Protein AF-A0A952YA10-F1 (afdb_monomer_lite)

Structure (mmCIF, N/CA/C/O backbone):
data_AF-A0A952YA10-F1
#
_entry.id   AF-A0A952YA10-F1
#
loop_
_atom_site.group_PDB
_atom_site.id
_atom_site.type_symbol
_atom_site.label_atom_id
_atom_site.label_alt_id
_atom_site.label_comp_id
_atom_site.label_asym_id
_atom_site.label_entity_id
_atom_site.label_seq_id
_atom_site.pdbx_PDB_ins_code
_atom_site.Cartn_x
_atom_site.Cartn_y
_atom_site.Cartn_z
_atom_site.occupancy
_atom_site.B_iso_or_equiv
_atom_site.auth_seq_id
_atom_site.auth_comp_id
_atom_site.auth_asym_id
_atom_site.auth_atom_id
_atom_site.pdbx_PDB_model_num
ATOM 1 N N . LEU A 1 1 ? 21.807 -6.128 -2.217 1.00 77.31 1 LEU A N 1
ATOM 2 C CA . LEU A 1 1 ? 20.449 -6.654 -2.504 1.00 77.31 1 LEU A CA 1
ATOM 3 C C . LEU A 1 1 ? 19.400 -6.185 -1.489 1.00 77.31 1 LEU A C 1
ATOM 5 O O . LEU A 1 1 ? 18.456 -5.522 -1.892 1.00 77.31 1 LEU A O 1
ATOM 9 N N . VAL A 1 2 ? 19.575 -6.451 -0.186 1.00 90.25 2 VAL A N 1
ATOM 10 C CA . VAL A 1 2 ? 18.592 -6.092 0.866 1.00 90.25 2 VAL A CA 1
ATOM 11 C C . VAL A 1 2 ? 18.236 -4.600 0.886 1.00 90.25 2 VAL A C 1
ATOM 13 O O . VAL A 1 2 ? 17.064 -4.255 0.988 1.00 90.25 2 VAL A O 1
ATOM 16 N N . VAL A 1 3 ? 19.227 -3.714 0.742 1.00 92.00 3 VAL A N 1
ATOM 17 C CA . VAL A 1 3 ? 19.002 -2.256 0.715 1.00 92.00 3 VAL A CA 1
ATOM 18 C C . VAL A 1 3 ? 18.089 -1.855 -0.445 1.00 92.00 3 VAL A C 1
ATOM 20 O O . VAL A 1 3 ? 17.119 -1.140 -0.233 1.00 92.00 3 VAL A O 1
ATOM 23 N N . VAL A 1 4 ? 18.341 -2.374 -1.649 1.00 89.19 4 VAL A N 1
ATOM 24 C CA . VAL A 1 4 ? 17.521 -2.090 -2.838 1.00 89.19 4 VAL A CA 1
ATOM 25 C C . VAL A 1 4 ? 16.081 -2.568 -2.645 1.00 89.19 4 VAL A C 1
ATOM 27 O O . VAL A 1 4 ? 15.149 -1.816 -2.914 1.00 89.19 4 VAL A O 1
ATOM 30 N N . ALA A 1 5 ? 15.886 -3.778 -2.111 1.00 89.00 5 ALA A N 1
ATOM 31 C CA . ALA A 1 5 ? 14.549 -4.301 -1.831 1.00 89.00 5 ALA A CA 1
ATOM 32 C C . ALA A 1 5 ? 13.797 -3.448 -0.793 1.00 89.00 5 ALA A C 1
ATOM 34 O O . ALA A 1 5 ? 12.618 -3.156 -0.975 1.00 89.00 5 ALA A O 1
ATOM 35 N N . ARG A 1 6 ? 14.480 -2.997 0.267 1.00 91.50 6 ARG A N 1
ATOM 36 C CA . ARG A 1 6 ? 13.887 -2.121 1.290 1.00 91.50 6 ARG A CA 1
ATOM 37 C C . ARG A 1 6 ? 13.551 -0.735 0.751 1.00 91.50 6 ARG A C 1
ATOM 39 O O . ARG A 1 6 ? 12.504 -0.204 1.100 1.00 91.50 6 ARG A O 1
ATOM 46 N N . LEU A 1 7 ? 14.404 -0.165 -0.098 1.00 92.56 7 LEU A N 1
ATOM 47 C CA . LEU A 1 7 ? 14.128 1.111 -0.761 1.00 92.56 7 LEU A CA 1
ATOM 48 C C . LEU A 1 7 ? 12.891 1.006 -1.653 1.00 92.56 7 LEU A C 1
ATOM 50 O O . LEU A 1 7 ? 12.029 1.877 -1.594 1.00 92.56 7 LEU A O 1
ATOM 54 N N . LEU A 1 8 ? 12.763 -0.081 -2.420 1.00 91.88 8 LEU A N 1
ATOM 55 C CA . LEU A 1 8 ? 11.584 -0.303 -3.253 1.00 91.88 8 LEU A CA 1
ATOM 56 C C . LEU A 1 8 ? 10.314 -0.470 -2.404 1.00 91.88 8 LEU A C 1
ATOM 58 O O . LEU A 1 8 ? 9.306 0.168 -2.690 1.00 91.88 8 LEU A O 1
ATOM 62 N N . GLN A 1 9 ? 10.378 -1.240 -1.315 1.00 91.44 9 GLN A N 1
ATOM 63 C CA . GLN A 1 9 ? 9.259 -1.374 -0.375 1.00 91.44 9 GLN A CA 1
ATOM 64 C C . GLN A 1 9 ? 8.889 -0.049 0.291 1.00 91.44 9 GLN A C 1
ATOM 66 O O . GLN A 1 9 ? 7.711 0.247 0.475 1.00 91.44 9 GLN A O 1
ATOM 71 N N . ASN A 1 10 ? 9.872 0.781 0.637 1.00 93.50 10 ASN A N 1
ATOM 72 C CA . ASN A 1 10 ? 9.604 2.102 1.190 1.00 93.50 10 ASN A CA 1
ATOM 73 C C . ASN A 1 10 ? 8.928 3.013 0.154 1.00 93.50 10 ASN A C 1
ATOM 75 O O . ASN A 1 10 ? 7.933 3.659 0.473 1.00 93.50 10 ASN A O 1
ATOM 79 N N . LEU A 1 11 ? 9.402 2.989 -1.096 1.00 92.38 11 LEU A N 1
ATOM 80 C CA . LEU A 1 11 ? 8.806 3.736 -2.201 1.00 92.38 11 LEU A CA 1
ATOM 81 C C . LEU A 1 11 ? 7.339 3.352 -2.427 1.00 92.38 11 LEU A C 1
ATOM 83 O O . LEU A 1 11 ? 6.511 4.231 -2.637 1.00 92.38 11 LEU A O 1
ATOM 87 N N . GLN A 1 12 ? 7.000 2.066 -2.341 1.00 91.75 12 GLN A N 1
ATOM 88 C CA . GLN A 1 12 ? 5.626 1.571 -2.502 1.00 91.75 12 GLN A CA 1
ATOM 89 C C . GLN A 1 12 ? 4.644 2.129 -1.468 1.00 91.75 12 GLN A C 1
ATOM 91 O O . GLN A 1 12 ? 3.463 2.273 -1.767 1.00 91.75 12 GLN A O 1
ATOM 96 N N . HIS A 1 13 ? 5.130 2.458 -0.270 1.00 90.44 13 HIS A N 1
ATOM 97 C CA . HIS A 1 13 ? 4.335 3.063 0.801 1.00 90.44 13 HIS A CA 1
ATOM 98 C C . HIS A 1 13 ? 4.411 4.594 0.808 1.00 90.44 13 HIS A C 1
ATOM 100 O O . HIS A 1 13 ? 3.766 5.239 1.636 1.00 90.44 13 HIS A O 1
ATOM 106 N N . ALA A 1 14 ? 5.187 5.199 -0.095 1.00 88.38 14 ALA A N 1
ATOM 107 C CA . ALA A 1 14 ? 5.143 6.637 -0.280 1.00 88.38 14 ALA A CA 1
ATOM 108 C C . ALA A 1 14 ? 3.736 7.027 -0.748 1.00 88.38 14 ALA A C 1
ATOM 110 O O . ALA A 1 14 ? 3.150 6.363 -1.603 1.00 88.38 14 ALA A O 1
ATOM 111 N N . ASN A 1 15 ? 3.194 8.124 -0.214 1.00 83.81 15 ASN A N 1
ATOM 112 C CA . ASN A 1 15 ? 1.858 8.612 -0.562 1.00 83.81 15 ASN A CA 1
ATOM 113 C C . ASN A 1 15 ? 1.855 9.306 -1.941 1.00 83.81 15 ASN A C 1
ATOM 115 O O . ASN A 1 15 ? 1.532 10.484 -2.077 1.00 83.81 15 ASN A O 1
ATOM 119 N N . LEU A 1 16 ? 2.296 8.575 -2.965 1.00 85.38 16 LEU A N 1
ATOM 120 C CA . LEU A 1 16 ? 2.458 9.016 -4.340 1.00 85.38 16 LEU A CA 1
ATOM 121 C C . LEU A 1 16 ? 1.528 8.211 -5.241 1.00 85.38 16 LEU A C 1
ATOM 123 O O . LEU A 1 16 ? 1.412 6.994 -5.127 1.00 85.38 16 LEU A O 1
ATOM 127 N N . ARG A 1 17 ? 0.943 8.878 -6.234 1.00 84.88 17 ARG A N 1
ATOM 128 C CA . ARG A 1 17 ? 0.182 8.226 -7.314 1.00 84.88 17 ARG A CA 1
ATOM 129 C C . ARG A 1 17 ? 1.103 7.755 -8.445 1.00 84.88 17 ARG A C 1
ATOM 131 O O . ARG A 1 17 ? 0.757 7.840 -9.620 1.00 84.88 17 ARG A O 1
ATOM 138 N N . LEU A 1 18 ? 2.317 7.332 -8.093 1.00 91.19 18 LEU A N 1
ATOM 139 C CA . LEU A 1 18 ? 3.360 7.005 -9.055 1.00 91.19 18 LEU A CA 1
ATOM 140 C C . LEU A 1 18 ? 3.066 5.665 -9.731 1.00 91.19 18 LEU A C 1
ATOM 142 O O . LEU A 1 18 ? 2.759 4.663 -9.081 1.00 91.19 18 LEU A O 1
ATOM 146 N N . ARG A 1 19 ? 3.221 5.673 -11.051 1.00 91.69 19 ARG A N 1
ATOM 147 C CA . ARG A 1 19 ? 3.077 4.529 -11.944 1.00 91.69 19 ARG A CA 1
ATOM 148 C C . ARG A 1 19 ? 4.371 4.327 -12.713 1.00 91.69 19 ARG A C 1
ATOM 150 O O . ARG A 1 19 ? 5.050 5.296 -13.037 1.00 91.69 19 ARG A O 1
ATOM 157 N N . PHE A 1 20 ? 4.680 3.082 -13.056 1.00 93.44 20 PHE A N 1
ATOM 158 C CA . PHE A 1 20 ? 5.865 2.747 -13.860 1.00 93.44 20 PHE A CA 1
ATOM 159 C C . PHE A 1 20 ? 5.537 2.528 -15.346 1.00 93.44 20 PHE A C 1
ATOM 161 O O . PHE A 1 20 ? 6.365 2.044 -16.118 1.00 93.44 20 PHE A O 1
ATOM 168 N N . GLY A 1 21 ? 4.319 2.887 -15.764 1.00 91.00 21 GLY A N 1
ATOM 169 C CA . GLY A 1 21 ? 3.838 2.674 -17.126 1.00 91.00 21 GLY A CA 1
ATOM 170 C C . GLY A 1 21 ? 3.615 1.195 -17.455 1.00 91.00 21 GLY A C 1
ATOM 171 O O . GLY A 1 21 ? 3.820 0.310 -16.631 1.00 91.00 21 GLY A O 1
ATOM 172 N N . ARG A 1 22 ? 3.195 0.915 -18.694 1.00 89.81 22 ARG A N 1
ATOM 173 C CA . ARG A 1 22 ? 2.744 -0.428 -19.108 1.00 89.81 22 ARG A CA 1
ATOM 174 C C . ARG A 1 22 ? 3.784 -1.532 -18.916 1.00 89.81 22 ARG A C 1
ATOM 176 O O . ARG A 1 22 ? 3.412 -2.648 -18.570 1.00 89.81 22 ARG A O 1
ATOM 183 N N . LEU A 1 23 ? 5.054 -1.239 -19.197 1.00 91.81 23 LEU A N 1
ATOM 184 C CA . LEU A 1 23 ? 6.130 -2.224 -19.094 1.00 91.81 23 LEU A CA 1
ATOM 185 C C . LEU A 1 23 ? 6.698 -2.281 -17.676 1.00 91.81 23 LEU A C 1
ATOM 187 O O . LEU A 1 23 ? 6.864 -3.369 -17.135 1.00 91.81 23 LEU A O 1
ATOM 191 N N . GLY A 1 24 ? 6.943 -1.126 -17.053 1.00 93.44 24 GLY A N 1
ATOM 192 C CA . GLY A 1 24 ? 7.502 -1.071 -15.706 1.00 93.44 24 GLY A CA 1
ATOM 193 C C . GLY A 1 24 ? 6.564 -1.663 -14.655 1.00 93.44 24 GLY A C 1
ATOM 194 O O . GLY A 1 24 ? 7.026 -2.403 -13.793 1.00 93.44 24 GLY A O 1
ATOM 195 N N . GLU A 1 25 ? 5.248 -1.445 -14.772 1.00 93.00 25 GLU A N 1
ATOM 196 C CA . GLU A 1 25 ? 4.255 -2.044 -13.864 1.00 93.00 25 GLU A CA 1
ATOM 197 C C . GLU A 1 25 ? 4.152 -3.562 -14.015 1.00 93.00 25 GLU A C 1
ATOM 199 O O . GLU A 1 25 ? 3.650 -4.204 -13.108 1.00 93.00 25 GLU A O 1
ATOM 204 N N . ARG A 1 26 ? 4.652 -4.155 -15.108 1.00 94.62 26 ARG A N 1
ATOM 205 C CA . ARG A 1 26 ? 4.756 -5.617 -15.266 1.00 94.62 26 ARG A CA 1
ATOM 206 C C . ARG A 1 26 ? 6.051 -6.187 -14.703 1.00 94.62 26 ARG A C 1
ATOM 208 O O . ARG A 1 26 ? 6.196 -7.400 -14.682 1.00 94.62 26 ARG A O 1
ATOM 215 N N . MET A 1 27 ? 6.991 -5.343 -14.289 1.00 95.62 27 MET A N 1
ATOM 216 C CA . MET A 1 27 ? 8.299 -5.762 -13.787 1.00 95.62 27 MET A CA 1
ATOM 217 C C . MET A 1 27 ? 8.444 -5.470 -12.302 1.00 95.62 27 MET A C 1
ATOM 219 O O . MET A 1 27 ? 8.976 -6.297 -11.581 1.00 95.62 27 MET A O 1
ATOM 223 N N . LEU A 1 28 ? 7.964 -4.321 -11.830 1.00 95.81 28 LEU A N 1
ATOM 224 C CA . LEU A 1 28 ? 8.081 -3.916 -10.436 1.00 95.81 28 LEU A CA 1
ATOM 225 C C . LEU A 1 28 ? 6.755 -3.378 -9.917 1.00 95.81 28 LEU A C 1
ATOM 227 O O . LEU A 1 28 ? 6.024 -2.673 -10.615 1.00 95.81 28 LEU A O 1
ATOM 231 N N . VAL A 1 29 ? 6.489 -3.675 -8.652 1.00 95.19 29 VAL A N 1
ATOM 232 C CA . VAL A 1 29 ? 5.324 -3.164 -7.934 1.00 95.19 29 VAL A CA 1
ATOM 233 C C . VAL A 1 29 ? 5.502 -1.667 -7.684 1.00 95.19 29 VAL A C 1
ATOM 235 O O . VAL A 1 29 ? 6.430 -1.242 -6.989 1.00 95.19 29 VAL A O 1
ATOM 238 N N . SER A 1 30 ? 4.621 -0.870 -8.291 1.00 94.56 30 SER A N 1
ATOM 239 C CA . SER A 1 30 ? 4.589 0.589 -8.172 1.00 94.56 30 SER A CA 1
ATOM 240 C C . SER A 1 30 ? 3.810 1.045 -6.931 1.00 94.56 30 SER A C 1
ATOM 242 O O . SER A 1 30 ? 2.993 0.281 -6.406 1.00 94.56 30 SER A O 1
ATOM 244 N N . PRO A 1 31 ? 3.982 2.304 -6.482 1.00 93.19 31 PRO A N 1
ATOM 245 C CA . PRO A 1 31 ? 3.164 2.862 -5.404 1.00 93.19 31 PRO A CA 1
ATOM 246 C C . PRO A 1 31 ? 1.665 2.799 -5.706 1.00 93.19 31 PRO A C 1
ATOM 248 O O . PRO A 1 31 ? 0.880 2.451 -4.833 1.00 93.19 31 PRO A O 1
ATOM 251 N N . SER A 1 32 ? 1.250 3.038 -6.955 1.00 92.25 32 SER A N 1
ATOM 252 C CA . SER A 1 32 ? -0.155 2.888 -7.355 1.00 92.25 32 SER A CA 1
ATOM 253 C C . SER A 1 32 ? -0.662 1.443 -7.250 1.00 92.25 32 S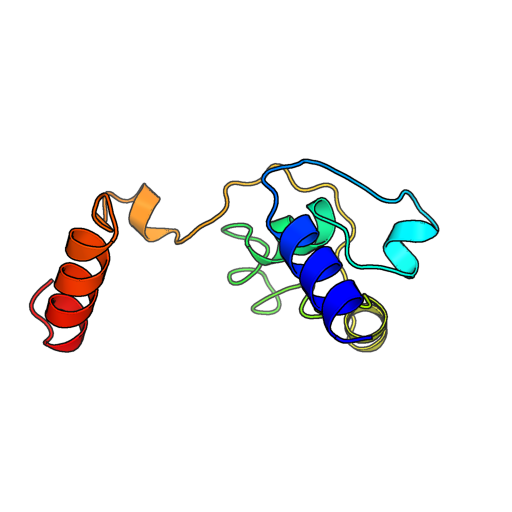ER A C 1
ATOM 255 O O . SER A 1 32 ? -1.799 1.238 -6.829 1.00 92.25 32 SER A O 1
ATOM 257 N N . PHE A 1 33 ? 0.148 0.450 -7.635 1.00 93.38 33 PHE A N 1
ATOM 258 C CA . PHE A 1 33 ? -0.224 -0.971 -7.566 1.00 93.38 33 PHE A CA 1
ATOM 259 C C . PHE A 1 33 ? -0.381 -1.428 -6.111 1.00 93.38 33 PHE A C 1
ATOM 261 O O . PHE A 1 33 ? -1.398 -2.022 -5.750 1.00 93.38 33 PHE A O 1
ATOM 268 N N . HIS A 1 34 ? 0.579 -1.058 -5.258 1.00 93.69 34 HIS A N 1
ATOM 269 C CA . HIS A 1 34 ? 0.546 -1.338 -3.821 1.00 93.69 34 HIS A CA 1
ATOM 270 C C . HIS A 1 34 ? -0.576 -0.584 -3.100 1.00 93.69 34 HIS A C 1
ATOM 272 O O . HIS A 1 34 ? -1.247 -1.119 -2.228 1.00 93.69 34 HIS A O 1
ATOM 278 N N . ARG A 1 35 ? -0.858 0.660 -3.491 1.00 91.19 35 ARG A N 1
ATOM 279 C CA . ARG A 1 35 ? -1.974 1.431 -2.928 1.00 91.19 35 ARG A CA 1
ATOM 280 C C . ARG A 1 35 ? -3.317 0.743 -3.162 1.00 91.19 35 ARG A C 1
ATOM 282 O O . ARG A 1 35 ? -4.170 0.775 -2.282 1.00 91.19 35 ARG A O 1
ATOM 289 N N . ARG A 1 36 ? -3.501 0.117 -4.328 1.00 90.94 36 ARG A N 1
ATOM 290 C CA . ARG A 1 36 ? -4.728 -0.615 -4.656 1.00 90.94 36 ARG A CA 1
ATOM 291 C C . ARG A 1 36 ? -4.927 -1.856 -3.786 1.00 90.94 36 ARG A C 1
ATOM 293 O O . ARG A 1 36 ? -6.054 -2.119 -3.386 1.00 90.94 36 ARG A O 1
ATOM 300 N N . HIS A 1 37 ? -3.849 -2.537 -3.399 1.00 92.06 37 HIS A N 1
ATOM 301 C CA . HIS A 1 37 ? -3.901 -3.599 -2.387 1.00 92.06 37 HIS A CA 1
ATOM 302 C C . HIS A 1 37 ? -4.502 -3.100 -1.054 1.00 92.06 37 HIS A C 1
ATOM 304 O O . HIS A 1 37 ? -5.307 -3.786 -0.426 1.00 92.06 37 HIS A O 1
ATOM 310 N N . HIS A 1 38 ? -4.184 -1.860 -0.661 1.00 91.12 38 HIS A N 1
ATOM 311 C CA . HIS A 1 38 ? -4.700 -1.205 0.553 1.00 91.12 38 HIS A CA 1
ATOM 312 C C . HIS A 1 38 ? -6.050 -0.490 0.377 1.00 91.12 38 HIS A C 1
ATOM 314 O O . HIS A 1 38 ? -6.528 0.149 1.319 1.00 91.12 38 HIS A O 1
ATOM 320 N N . ALA A 1 39 ? -6.658 -0.539 -0.811 1.00 90.38 39 ALA A N 1
ATOM 321 C CA . ALA A 1 39 ? -7.902 0.172 -1.090 1.00 90.38 39 ALA A CA 1
ATOM 322 C C . ALA A 1 39 ? -9.102 -0.475 -0.382 1.00 90.38 39 ALA A C 1
ATOM 324 O O . ALA A 1 39 ? -9.336 -1.680 -0.495 1.00 90.38 39 ALA A O 1
ATOM 325 N N . ILE A 1 40 ? -9.905 0.350 0.287 1.00 88.94 40 ILE A N 1
ATOM 326 C CA . ILE A 1 40 ? -11.167 -0.051 0.917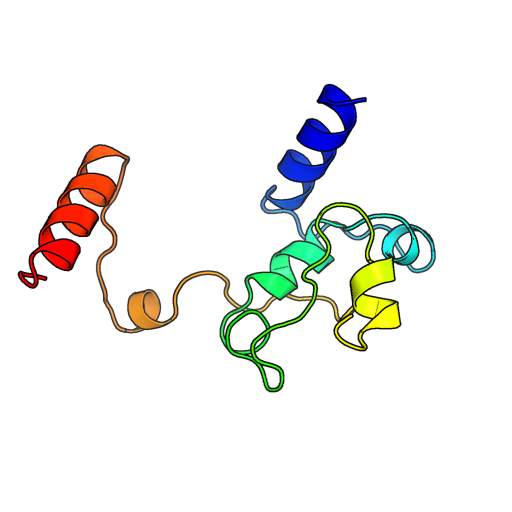 1.00 88.94 40 ILE A CA 1
ATOM 327 C C . ILE A 1 40 ? -12.164 -0.457 -0.179 1.00 88.94 40 ILE A C 1
ATOM 329 O O . ILE A 1 40 ? -12.308 0.236 -1.185 1.00 88.94 40 ILE A O 1
ATOM 333 N N . GLY A 1 41 ? -12.855 -1.585 0.005 1.00 83.44 41 GLY A N 1
ATOM 334 C CA . GLY A 1 41 ? -13.851 -2.115 -0.937 1.00 83.44 41 GLY A CA 1
ATOM 335 C C . GLY A 1 41 ? -13.314 -2.741 -2.233 1.00 83.44 41 GLY A C 1
ATOM 336 O O . GLY A 1 41 ? -14.113 -3.247 -3.015 1.00 83.44 41 GLY A O 1
ATOM 337 N N . VAL A 1 42 ? -11.998 -2.722 -2.475 1.00 81.25 42 VAL A N 1
ATOM 338 C CA . VAL A 1 42 ? -11.384 -3.301 -3.690 1.00 81.25 42 VAL A CA 1
ATOM 339 C C . VAL A 1 42 ? -10.199 -4.194 -3.362 1.00 81.25 42 VAL A C 1
ATOM 341 O O . VAL A 1 42 ? -10.121 -5.305 -3.874 1.00 81.25 42 VAL A O 1
ATOM 344 N N . GLY A 1 43 ? -9.275 -3.694 -2.541 1.00 75.62 43 GLY A N 1
ATOM 345 C CA . GLY A 1 43 ? -8.078 -4.403 -2.111 1.00 75.62 43 GLY A CA 1
ATOM 346 C C . GLY A 1 43 ? -8.436 -5.531 -1.153 1.00 75.62 43 GLY A C 1
ATOM 347 O O . GLY A 1 43 ? -9.150 -6.457 -1.525 1.00 75.62 43 GLY A O 1
ATOM 348 N N . HIS A 1 44 ? -7.992 -5.438 0.101 1.00 70.94 44 HIS A N 1
ATOM 349 C CA . HIS A 1 44 ? -8.237 -6.454 1.144 1.00 70.94 44 HIS A CA 1
ATOM 350 C C . HIS A 1 44 ? -9.721 -6.802 1.409 1.00 70.94 44 HIS A C 1
ATOM 352 O O . HIS A 1 44 ? -10.005 -7.810 2.048 1.00 70.94 44 HIS A O 1
ATOM 358 N N . GLU A 1 45 ? -10.667 -6.021 0.876 1.00 73.31 45 GLU A N 1
ATOM 359 C CA . GLU A 1 45 ? -12.119 -6.232 1.013 1.00 73.31 45 GLU A CA 1
ATOM 360 C C . GLU A 1 45 ? -12.824 -6.651 -0.296 1.00 73.31 45 GLU A C 1
ATOM 362 O O . GLU A 1 45 ? -14.049 -6.754 -0.321 1.00 73.31 45 GLU A O 1
ATOM 367 N N . GLY A 1 46 ? -12.092 -6.827 -1.403 1.00 66.62 46 GLY A N 1
ATOM 368 C CA . GLY A 1 46 ? -12.670 -7.082 -2.727 1.00 66.62 46 GLY A CA 1
ATOM 369 C C . GLY A 1 46 ? -13.197 -8.505 -2.955 1.00 66.62 46 GLY A C 1
ATOM 370 O O . GLY A 1 46 ? -13.079 -9.389 -2.108 1.00 66.62 46 GLY A O 1
ATOM 371 N N . ALA A 1 47 ? -13.729 -8.747 -4.163 1.00 60.31 47 ALA A N 1
ATOM 372 C CA . ALA A 1 47 ? -14.393 -9.998 -4.570 1.00 60.31 47 ALA A CA 1
ATOM 373 C C . ALA A 1 47 ? -13.521 -11.272 -4.481 1.00 60.31 47 ALA A C 1
ATOM 375 O O . ALA A 1 47 ? -14.059 -12.375 -4.486 1.00 60.31 47 ALA A O 1
ATOM 376 N N . ALA A 1 48 ? -12.196 -11.125 -4.382 1.00 63.19 48 ALA A N 1
ATOM 377 C CA . ALA A 1 48 ? -11.236 -12.217 -4.204 1.00 63.19 48 ALA A CA 1
ATOM 378 C C . ALA A 1 48 ? -10.532 -12.188 -2.830 1.00 63.19 48 ALA A C 1
ATOM 380 O O . ALA A 1 48 ? -9.444 -12.737 -2.683 1.00 63.19 48 ALA A O 1
ATOM 381 N N . HIS A 1 49 ? -11.113 -11.507 -1.834 1.00 73.12 49 HIS A N 1
ATOM 382 C CA . HIS A 1 49 ? -10.468 -11.206 -0.546 1.00 73.12 49 HIS A CA 1
ATOM 383 C C . HIS A 1 49 ? -9.143 -10.425 -0.674 1.00 73.12 49 HIS A C 1
ATOM 385 O O . HIS A 1 49 ? -8.304 -10.459 0.225 1.00 73.12 49 HIS A O 1
ATOM 391 N N . GLY A 1 50 ? -8.918 -9.741 -1.800 1.00 86.06 50 GLY A N 1
ATOM 392 C CA . GLY A 1 50 ? -7.640 -9.097 -2.084 1.00 86.06 50 GLY A CA 1
ATOM 393 C C . GLY A 1 50 ? -7.320 -8.981 -3.569 1.00 86.06 50 GLY A C 1
ATOM 394 O O . GLY A 1 50 ? -7.875 -9.683 -4.410 1.00 86.06 50 GLY A O 1
ATOM 395 N N . CYS A 1 51 ? -6.363 -8.114 -3.874 1.00 92.06 51 CYS A N 1
ATOM 396 C CA . CYS A 1 51 ? -5.596 -8.107 -5.116 1.00 92.06 51 CYS A CA 1
ATOM 397 C C . CYS A 1 51 ? -4.168 -7.646 -4.800 1.00 92.06 51 CYS A C 1
ATOM 399 O O . CYS A 1 51 ? -3.923 -7.107 -3.715 1.00 92.06 51 CYS A O 1
ATOM 401 N N . ASN A 1 52 ? -3.243 -7.810 -5.746 1.00 93.88 52 ASN A N 1
ATOM 402 C CA . ASN A 1 52 ? -1.910 -7.198 -5.694 1.00 93.88 52 ASN A CA 1
ATOM 403 C C . ASN A 1 52 ? -1.084 -7.594 -4.450 1.00 93.88 52 ASN A C 1
ATOM 405 O O . ASN A 1 52 ? -0.569 -6.736 -3.737 1.00 93.88 52 ASN A O 1
ATOM 409 N N . PHE A 1 53 ? -0.973 -8.893 -4.170 1.00 92.75 53 PHE A N 1
ATOM 410 C CA . PHE A 1 53 ? -0.272 -9.453 -3.009 1.00 92.75 53 PHE A CA 1
ATOM 411 C C . PHE A 1 53 ? 1.258 -9.428 -3.136 1.00 92.75 53 PHE A C 1
ATOM 413 O O . PHE A 1 53 ? 1.980 -9.483 -2.137 1.00 92.75 53 PHE A O 1
ATOM 420 N N . GLY A 1 54 ? 1.777 -9.395 -4.362 1.00 93.62 54 GLY A N 1
ATOM 421 C CA . GLY A 1 54 ? 3.200 -9.370 -4.647 1.00 93.62 54 GLY A CA 1
ATOM 422 C C . GLY A 1 54 ? 3.862 -8.114 -4.089 1.00 93.62 54 GLY A C 1
ATOM 423 O O . GLY A 1 54 ? 3.429 -6.996 -4.344 1.00 93.62 54 GLY A O 1
ATOM 424 N N . VAL A 1 55 ? 4.963 -8.294 -3.354 1.00 92.88 55 VAL A N 1
ATOM 425 C CA . VAL A 1 55 ? 5.681 -7.171 -2.729 1.00 92.88 55 VAL A CA 1
ATOM 426 C C . VAL A 1 55 ? 6.655 -6.505 -3.699 1.00 92.88 55 VAL A C 1
ATOM 428 O O . VAL A 1 55 ? 6.724 -5.290 -3.768 1.00 92.88 55 VAL A O 1
ATOM 431 N N . LEU A 1 56 ? 7.447 -7.274 -4.451 1.00 94.19 56 LEU A N 1
ATOM 432 C CA . LEU A 1 56 ? 8.459 -6.714 -5.366 1.00 94.19 56 LEU A CA 1
ATOM 433 C C . LEU A 1 56 ? 8.044 -6.849 -6.830 1.00 94.19 56 LEU A C 1
ATOM 435 O O . LEU A 1 56 ? 8.187 -5.903 -7.604 1.00 94.19 56 LEU A O 1
ATOM 439 N N . PHE A 1 57 ? 7.518 -8.023 -7.181 1.00 96.69 57 PHE A N 1
ATOM 440 C CA . PHE A 1 57 ? 7.199 -8.413 -8.546 1.00 96.69 57 PHE A CA 1
ATOM 441 C C . PHE A 1 57 ? 5.706 -8.748 -8.654 1.00 96.69 57 PHE A C 1
ATOM 443 O O . PHE A 1 57 ? 5.224 -9.566 -7.868 1.00 96.69 57 PHE A O 1
ATOM 450 N N . PRO A 1 58 ? 4.993 -8.188 -9.645 1.00 96.12 58 PRO A N 1
ATOM 451 C CA . PRO A 1 58 ? 3.570 -8.451 -9.879 1.00 96.12 58 PRO A CA 1
ATOM 452 C C . PRO A 1 58 ? 3.323 -9.822 -10.529 1.00 96.12 58 PRO A C 1
ATOM 454 O O . PRO A 1 58 ? 2.182 -10.225 -10.722 1.00 96.12 58 PRO A O 1
ATOM 457 N N . TRP A 1 59 ? 4.381 -10.545 -10.909 1.00 97.75 59 TRP A N 1
ATOM 458 C CA . TRP A 1 59 ? 4.281 -11.822 -11.618 1.00 97.75 59 TRP A CA 1
ATOM 459 C C . TRP A 1 59 ? 3.492 -12.865 -10.838 1.00 97.75 59 TRP A C 1
ATOM 461 O O . TRP A 1 59 ? 2.742 -13.624 -11.439 1.00 97.75 59 TRP A O 1
ATOM 471 N N . TRP A 1 60 ? 3.619 -12.869 -9.511 1.00 95.62 60 TRP A N 1
ATOM 472 C CA . TRP A 1 60 ? 2.857 -13.768 -8.649 1.00 95.62 60 TRP A CA 1
ATOM 473 C C . TRP A 1 60 ? 1.357 -13.529 -8.783 1.00 95.62 60 TRP A C 1
ATOM 475 O O . TRP A 1 60 ? 0.603 -14.475 -8.990 1.00 95.62 60 TRP A O 1
ATOM 485 N N . ASP A 1 61 ? 0.942 -12.265 -8.775 1.00 94.94 61 ASP A N 1
ATOM 486 C CA . ASP A 1 61 ? -0.453 -11.897 -8.977 1.00 94.94 61 ASP A CA 1
ATOM 487 C C . ASP A 1 61 ? -0.936 -12.182 -10.399 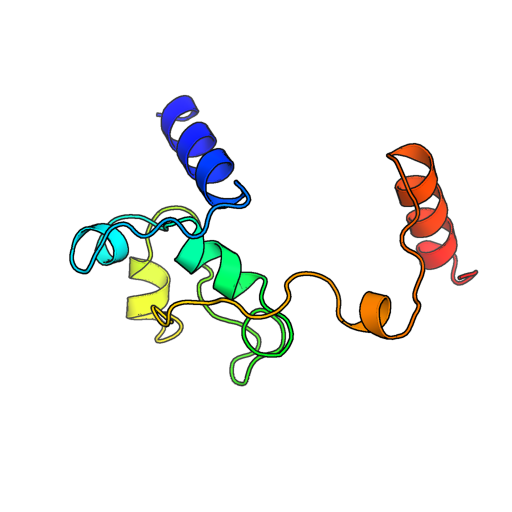1.00 94.94 61 ASP A C 1
ATOM 489 O O . ASP A 1 61 ? -2.075 -12.588 -10.601 1.00 94.94 61 ASP A O 1
ATOM 493 N N . MET A 1 62 ? -0.079 -12.005 -11.407 1.00 95.69 62 MET A N 1
ATOM 494 C CA . MET 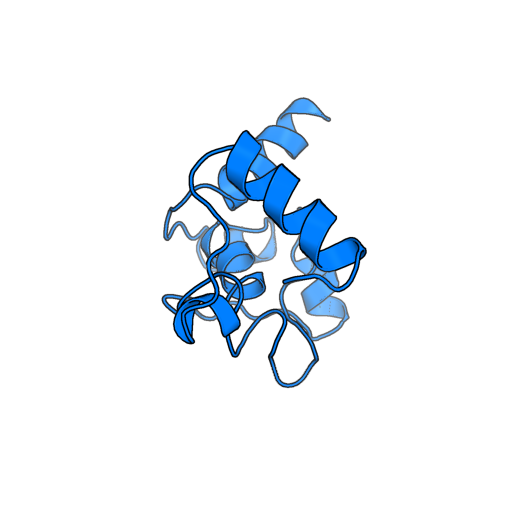A 1 62 ? -0.427 -12.335 -12.792 1.00 95.69 62 MET A CA 1
ATOM 495 C C . MET A 1 62 ? -0.647 -13.839 -12.976 1.00 95.69 62 MET A C 1
ATOM 497 O O . MET A 1 62 ? -1.568 -14.238 -13.681 1.00 95.69 62 MET A O 1
ATOM 501 N N . LEU A 1 63 ? 0.185 -14.664 -12.335 1.00 96.25 63 LEU A N 1
ATOM 502 C CA . LEU A 1 63 ? 0.068 -16.121 -12.363 1.00 96.25 63 LEU A CA 1
ATOM 503 C C . LEU A 1 63 ? -1.168 -16.606 -11.598 1.00 96.25 63 LEU A C 1
ATOM 505 O O . LEU A 1 63 ? -1.839 -17.527 -12.050 1.00 96.25 63 LEU A O 1
ATOM 509 N N . ALA A 1 64 ? -1.476 -15.977 -10.463 1.00 93.88 64 ALA A N 1
ATOM 510 C CA . ALA A 1 64 ? -2.629 -16.316 -9.633 1.00 93.88 64 ALA A CA 1
ATOM 511 C C . ALA A 1 64 ? -3.947 -15.668 -10.102 1.00 93.88 64 ALA A C 1
ATOM 513 O O . ALA A 1 64 ? -5.003 -15.972 -9.554 1.00 93.88 64 ALA A O 1
ATOM 514 N N . GLY A 1 65 ? -3.904 -14.773 -11.095 1.00 92.81 65 GLY A N 1
ATOM 515 C CA . GLY A 1 65 ? -5.078 -14.031 -11.565 1.00 92.81 65 GLY A CA 1
ATOM 516 C C . GLY A 1 65 ? -5.569 -12.945 -10.598 1.00 92.81 65 GLY A C 1
ATOM 517 O O . GLY A 1 65 ? -6.715 -12.520 -10.696 1.00 92.81 65 GLY A O 1
ATOM 518 N N . THR A 1 66 ? -4.722 -12.484 -9.675 1.00 93.06 66 THR A N 1
ATOM 519 C CA . THR A 1 66 ? -5.037 -11.479 -8.641 1.00 93.06 66 THR A CA 1
ATOM 520 C C . THR A 1 66 ? -4.441 -10.101 -8.936 1.00 93.06 66 THR A C 1
ATOM 522 O O . THR A 1 66 ? -4.495 -9.207 -8.090 1.00 93.06 66 THR A O 1
ATOM 525 N N . ALA A 1 67 ? -3.851 -9.916 -10.122 1.00 94.19 67 ALA A N 1
ATOM 526 C CA . ALA A 1 67 ? -3.242 -8.654 -10.524 1.00 94.19 67 ALA A CA 1
ATOM 527 C C . ALA A 1 67 ? -4.296 -7.663 -11.024 1.00 94.19 67 ALA A C 1
ATOM 529 O O . ALA A 1 67 ? -4.971 -7.907 -12.023 1.00 94.19 67 ALA A O 1
ATOM 530 N N . ASP A 1 68 ? -4.357 -6.499 -10.388 1.00 92.50 68 ASP A N 1
ATOM 531 C CA . ASP A 1 68 ? -5.181 -5.372 -10.792 1.00 92.50 68 ASP A CA 1
ATOM 532 C C . ASP A 1 68 ? -4.316 -4.117 -10.991 1.00 92.50 68 ASP A C 1
ATOM 534 O O . ASP A 1 68 ? -3.847 -3.469 -10.051 1.00 92.50 68 ASP A O 1
ATOM 538 N N . PHE A 1 69 ? -4.109 -3.766 -12.261 1.00 92.62 69 PHE A N 1
ATOM 539 C CA . PHE A 1 69 ? -3.338 -2.596 -12.691 1.00 92.62 69 PHE A CA 1
ATOM 540 C C . PHE A 1 69 ? -4.201 -1.338 -12.870 1.00 92.62 69 PHE A C 1
ATOM 542 O O . PHE A 1 69 ? -3.730 -0.334 -13.419 1.00 92.62 69 PHE A O 1
ATOM 549 N N . THR A 1 70 ? -5.470 -1.380 -12.458 1.00 88.75 70 THR A N 1
ATOM 550 C CA . THR A 1 70 ? -6.365 -0.227 -12.538 1.00 88.75 70 THR A CA 1
ATOM 551 C C . THR A 1 70 ? -5.798 0.913 -11.686 1.00 88.75 70 THR A C 1
ATOM 553 O O . THR A 1 70 ? -5.423 0.694 -10.531 1.00 88.75 70 THR A O 1
ATOM 556 N N . PRO A 1 71 ? -5.706 2.143 -12.220 1.00 76.38 71 PRO A N 1
ATOM 557 C CA . PRO A 1 71 ? -5.228 3.281 -11.447 1.00 76.38 71 PRO A CA 1
ATOM 558 C C . PRO A 1 71 ? -6.149 3.522 -10.253 1.00 76.38 71 PRO A C 1
ATOM 560 O O . PRO A 1 71 ? -7.335 3.784 -10.433 1.00 76.38 71 PRO A O 1
ATOM 563 N N . GLY A 1 72 ? -5.602 3.433 -9.042 1.00 69.94 72 GLY A N 1
ATOM 564 C CA . GLY A 1 72 ? -6.405 3.531 -7.833 1.00 69.94 72 GLY A CA 1
ATOM 565 C C . GLY A 1 72 ? -6.344 4.912 -7.189 1.00 69.94 72 GLY A C 1
ATOM 566 O O . GLY A 1 72 ? -5.266 5.365 -6.792 1.00 69.94 72 GLY A O 1
ATOM 567 N N . VAL A 1 73 ? -7.499 5.561 -7.031 1.00 74.38 73 VAL A N 1
ATOM 568 C CA . VAL A 1 73 ? -7.700 6.774 -6.205 1.00 74.38 73 VAL A CA 1
ATOM 569 C C . VAL A 1 73 ? -8.622 6.519 -5.011 1.00 74.38 73 VAL A C 1
ATOM 571 O O . VAL A 1 73 ? -8.910 7.436 -4.245 1.00 74.38 73 VAL A O 1
ATOM 574 N N . GLU A 1 74 ? -9.046 5.272 -4.821 1.00 85.94 74 GLU A N 1
ATOM 575 C CA . GLU A 1 74 ? -9.967 4.848 -3.771 1.00 85.94 74 GLU A CA 1
ATOM 576 C C . GLU A 1 74 ? -9.383 5.136 -2.381 1.00 85.94 74 GLU A C 1
ATOM 578 O O . GLU A 1 74 ? -8.155 5.131 -2.228 1.00 85.94 74 GLU A O 1
ATOM 583 N N . PRO A 1 75 ? -10.215 5.394 -1.360 1.00 87.19 75 PRO A N 1
ATOM 584 C CA . PRO A 1 75 ? -9.752 5.515 0.017 1.00 87.19 75 PRO A CA 1
ATOM 585 C C . PRO A 1 75 ? -8.958 4.277 0.458 1.00 87.19 75 PRO A C 1
ATOM 587 O O . PRO A 1 75 ? -9.303 3.150 0.112 1.00 87.19 75 PRO A O 1
ATOM 590 N N . THR A 1 76 ? -7.900 4.489 1.236 1.00 87.88 76 THR A N 1
ATOM 591 C CA . THR A 1 76 ? -7.073 3.421 1.817 1.00 87.88 76 THR A CA 1
ATOM 592 C C . THR A 1 76 ? -7.185 3.436 3.333 1.00 87.88 76 THR A C 1
ATOM 594 O O . THR A 1 76 ? -7.350 4.508 3.917 1.00 87.88 76 THR A O 1
ATOM 597 N N . GLY A 1 77 ? -7.010 2.282 3.969 1.00 84.69 77 GLY A N 1
ATOM 598 C CA . GLY A 1 77 ? -7.063 2.145 5.424 1.00 84.69 77 GLY A CA 1
ATOM 599 C C . GLY A 1 77 ? -8.066 1.085 5.861 1.00 84.69 77 GLY A C 1
ATOM 600 O O . GLY A 1 77 ? -8.403 0.182 5.094 1.00 84.69 77 GLY A O 1
ATOM 601 N N . ILE A 1 78 ? -8.527 1.197 7.105 1.00 85.06 78 ILE A N 1
ATOM 602 C CA . ILE A 1 78 ? -9.516 0.287 7.683 1.00 85.06 78 ILE A CA 1
ATOM 603 C C . ILE A 1 78 ? -10.882 0.968 7.617 1.00 85.06 78 ILE A C 1
ATOM 605 O O . ILE A 1 78 ? -11.022 2.119 8.031 1.00 85.06 78 ILE A O 1
ATOM 609 N N . ARG A 1 79 ? -11.877 0.265 7.068 1.00 87.12 79 ARG A N 1
ATOM 610 C CA . ARG A 1 79 ? -13.215 0.808 6.808 1.00 87.12 79 ARG A CA 1
ATOM 611 C C . ARG A 1 79 ? -13.886 1.403 8.040 1.00 87.12 79 ARG A C 1
ATOM 613 O O . ARG A 1 79 ? -14.440 2.487 7.938 1.00 87.12 79 ARG A O 1
ATOM 620 N N . ASP A 1 80 ? -13.802 0.746 9.190 1.00 88.31 80 ASP A N 1
ATOM 621 C CA . ASP A 1 80 ? -14.488 1.189 10.410 1.00 88.31 80 ASP A CA 1
ATOM 622 C C . ASP A 1 80 ? -13.980 2.538 10.955 1.00 88.31 80 ASP A C 1
ATOM 624 O O . ASP A 1 80 ? -14.671 3.199 11.731 1.00 88.31 80 ASP A O 1
ATOM 628 N N . GLN A 1 81 ? -12.809 3.007 10.510 1.00 85.88 81 GLN A N 1
ATOM 629 C CA . GLN A 1 81 ? -12.348 4.365 10.778 1.00 85.88 81 GLN A CA 1
ATOM 630 C C . GLN A 1 81 ? -13.254 5.410 10.105 1.00 85.88 81 GLN A C 1
ATOM 632 O O . GLN A 1 81 ? -13.426 6.504 10.644 1.00 85.88 81 GLN A O 1
ATOM 637 N N . LEU A 1 82 ? -13.857 5.079 8.957 1.00 85.88 82 LEU A N 1
ATOM 638 C CA . LEU A 1 82 ? -14.865 5.916 8.296 1.00 85.88 82 LEU A CA 1
ATOM 639 C C . LEU A 1 82 ? -16.174 5.957 9.093 1.00 85.88 82 LEU A C 1
ATOM 641 O O . LEU A 1 82 ? -16.860 6.974 9.077 1.00 85.88 82 LEU A O 1
ATOM 645 N N . ASP A 1 83 ? -16.462 4.899 9.852 1.00 89.19 83 ASP A N 1
ATOM 646 C CA . ASP A 1 83 ? -17.631 4.790 10.732 1.00 89.19 83 ASP A CA 1
ATOM 647 C C . ASP A 1 83 ? -17.391 5.428 12.117 1.00 89.19 83 ASP A C 1
ATOM 649 O O . ASP A 1 83 ? -18.195 5.287 13.038 1.00 89.19 83 ASP A O 1
ATOM 653 N N . GLY A 1 84 ? -16.274 6.148 12.283 1.00 88.31 84 GLY A N 1
ATOM 654 C CA . GLY A 1 84 ? -15.934 6.876 13.504 1.00 88.31 84 GLY A CA 1
ATOM 655 C C . GLY A 1 84 ? -15.056 6.105 14.490 1.00 88.31 84 GLY A C 1
ATOM 656 O O . GLY A 1 84 ? -14.794 6.614 15.584 1.00 88.31 84 GLY A O 1
ATOM 657 N N . ARG A 1 85 ? -14.552 4.909 14.138 1.00 89.62 85 ARG A N 1
ATOM 658 C CA . ARG A 1 85 ? -13.616 4.191 15.013 1.00 89.62 85 ARG A CA 1
ATOM 659 C C . ARG A 1 85 ? -12.317 4.980 15.163 1.00 89.62 85 ARG A C 1
ATOM 661 O O . ARG A 1 85 ? -11.580 5.227 14.212 1.00 89.62 85 ARG A O 1
ATOM 668 N N . ASP A 1 86 ? -11.985 5.311 16.405 1.00 90.94 86 ASP A N 1
ATOM 669 C CA . ASP A 1 86 ? -10.787 6.081 16.721 1.00 90.94 86 ASP A CA 1
ATOM 670 C C . ASP A 1 86 ? -9.568 5.164 16.931 1.00 90.94 86 ASP A C 1
ATOM 672 O O . ASP A 1 86 ? -9.498 4.376 17.884 1.00 90.94 86 ASP A O 1
ATOM 676 N N . TYR A 1 87 ? -8.590 5.283 16.031 1.00 90.50 87 TYR A N 1
ATOM 677 C CA . TYR A 1 87 ? -7.304 4.577 16.064 1.00 90.50 87 TYR A CA 1
ATOM 678 C C . TYR A 1 87 ? -6.218 5.295 16.868 1.00 90.50 87 TYR A C 1
ATOM 680 O O . TYR A 1 87 ? -5.155 4.726 17.098 1.00 90.50 87 TYR A O 1
ATOM 688 N N . GLY A 1 88 ? -6.494 6.494 17.377 1.00 91.69 88 GLY A N 1
ATOM 689 C CA . GLY A 1 88 ? -5.549 7.285 18.145 1.00 91.69 88 GLY A CA 1
ATOM 690 C C . GLY A 1 88 ? -4.572 8.062 17.272 1.00 91.69 88 GLY A C 1
ATOM 691 O O . GLY A 1 88 ? -4.242 7.689 16.144 1.00 91.69 88 GLY A O 1
ATOM 692 N N . ARG A 1 89 ? -4.083 9.175 17.825 1.00 93.62 89 ARG A N 1
ATOM 693 C CA . ARG A 1 89 ? -3.048 10.004 17.202 1.00 93.62 89 ARG A CA 1
ATOM 694 C C . ARG A 1 89 ? -1.713 9.770 17.898 1.00 93.62 89 ARG A C 1
ATOM 696 O O . ARG A 1 89 ? -1.618 9.892 19.117 1.00 93.62 89 ARG A O 1
ATOM 703 N N . GLY A 1 90 ? -0.689 9.464 17.107 1.00 94.31 90 GLY A N 1
ATOM 704 C CA . GLY A 1 90 ? 0.658 9.185 17.596 1.00 94.31 90 GLY A CA 1
ATOM 705 C C . GLY A 1 90 ? 0.840 7.763 18.126 1.00 94.31 90 GLY A C 1
ATOM 706 O O . GLY A 1 90 ? -0.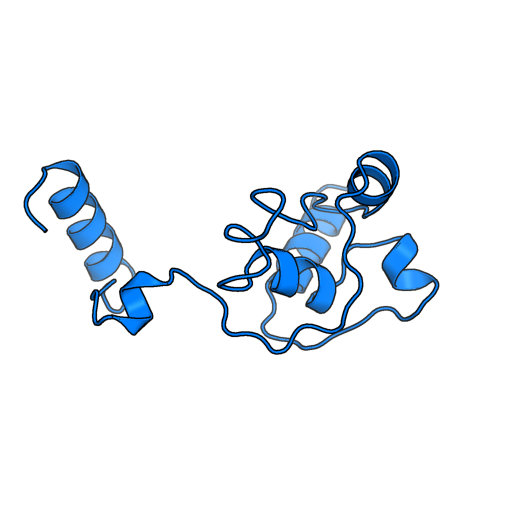116 7.024 18.366 1.00 94.31 90 GLY A O 1
ATOM 707 N N . PHE A 1 91 ? 2.107 7.403 18.315 1.00 94.62 91 PHE A N 1
ATOM 708 C CA . PHE A 1 91 ? 2.543 6.050 18.648 1.00 94.62 91 PHE A CA 1
ATOM 709 C C . PHE A 1 91 ? 1.847 5.496 19.902 1.00 94.62 91 PHE A C 1
ATOM 711 O O . PHE A 1 91 ? 1.165 4.476 19.840 1.00 94.62 91 PHE A O 1
ATOM 718 N N . TRP A 1 92 ? 1.935 6.206 21.029 1.00 96.94 92 TRP A N 1
ATOM 719 C CA . TRP A 1 92 ? 1.414 5.712 22.308 1.00 96.94 92 TRP A CA 1
ATOM 720 C C . TRP A 1 92 ? -0.104 5.518 22.318 1.00 96.94 92 TRP A C 1
ATOM 722 O O . TRP A 1 92 ? -0.588 4.520 22.847 1.00 96.94 92 TRP A O 1
ATOM 732 N N . SER A 1 93 ? -0.862 6.425 21.687 1.00 96.12 93 SER A N 1
ATOM 733 C CA . SER A 1 93 ? -2.322 6.294 21.602 1.00 96.12 93 SER A CA 1
ATOM 734 C C . SER A 1 93 ? -2.728 5.055 20.803 1.00 96.12 93 SER A C 1
ATOM 736 O O . SER A 1 93 ? -3.620 4.320 21.226 1.00 96.12 93 SER A O 1
ATOM 738 N N . GLN A 1 94 ? -2.039 4.786 19.689 1.00 95.00 94 GLN A N 1
ATOM 739 C CA . GLN A 1 94 ? -2.288 3.609 18.856 1.00 95.00 94 GLN A CA 1
ATOM 740 C C . GLN A 1 94 ? -1.986 2.307 19.608 1.00 95.00 94 GLN A C 1
ATOM 742 O O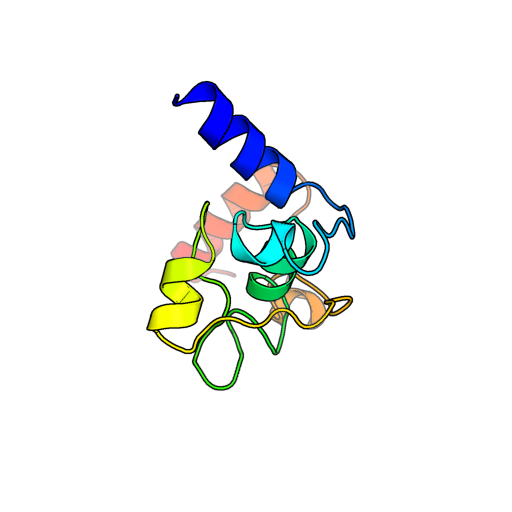 . GLN A 1 94 ? -2.802 1.386 19.587 1.00 95.00 94 GLN A O 1
ATOM 747 N N . GLN A 1 95 ? -0.849 2.230 20.313 1.00 95.88 95 GLN A N 1
ATOM 748 C CA . GLN A 1 95 ? -0.475 1.034 21.082 1.00 95.88 95 GLN A CA 1
ATOM 749 C C . GLN A 1 95 ? -1.432 0.770 22.244 1.00 95.88 95 GLN A C 1
ATOM 751 O O . GLN A 1 95 ? -1.886 -0.359 22.424 1.00 95.88 95 GLN A O 1
ATOM 756 N N . TRP A 1 96 ? -1.812 1.809 22.988 1.00 96.19 96 TRP A N 1
ATOM 757 C CA . TRP A 1 96 ? -2.755 1.656 24.091 1.00 96.19 96 TRP A CA 1
ATOM 758 C C . TRP A 1 96 ? -4.131 1.167 23.620 1.00 96.19 96 TRP A C 1
ATOM 760 O O . TRP A 1 96 ? -4.688 0.225 24.183 1.00 96.19 96 TRP A O 1
ATOM 770 N N . ARG A 1 97 ? -4.659 1.741 22.531 1.00 95.12 97 ARG A N 1
ATOM 771 C CA . ARG A 1 97 ? -5.934 1.306 21.936 1.00 95.12 97 ARG A CA 1
ATOM 772 C C . ARG A 1 97 ? -5.883 -0.131 21.438 1.00 95.12 97 ARG A C 1
ATOM 774 O O . ARG A 1 97 ? -6.860 -0.854 21.607 1.00 95.12 97 ARG A O 1
ATOM 781 N N . ALA A 1 98 ? -4.765 -0.557 20.852 1.00 93.00 98 ALA A N 1
ATOM 782 C CA . ALA A 1 98 ? -4.587 -1.942 20.431 1.00 93.00 98 ALA A CA 1
ATOM 783 C C . ALA A 1 98 ? -4.678 -2.913 21.622 1.00 93.00 98 ALA A C 1
ATOM 785 O O . ALA A 1 98 ? -5.388 -3.913 21.534 1.00 93.00 98 ALA A O 1
ATOM 786 N N . LEU A 1 99 ? -4.047 -2.586 22.757 1.00 96.12 99 LEU A N 1
ATOM 787 C CA . LEU A 1 99 ? -4.123 -3.399 23.978 1.00 96.12 99 LEU A CA 1
ATOM 788 C C . LEU A 1 99 ? -5.540 -3.452 24.564 1.00 96.12 99 LEU A C 1
ATOM 790 O O . LEU A 1 99 ? -6.001 -4.524 24.949 1.00 96.12 99 LEU A O 1
ATOM 794 N N . LEU A 1 100 ? -6.260 -2.325 24.592 1.00 95.56 100 LEU A N 1
ATOM 795 C CA . LEU A 1 100 ? -7.656 -2.306 25.045 1.00 95.56 100 LEU A CA 1
ATOM 796 C C . LEU A 1 100 ? -8.554 -3.190 24.172 1.00 95.56 100 LEU A C 1
ATOM 798 O O . LEU A 1 100 ? -9.383 -3.924 24.706 1.00 95.56 100 LEU A O 1
ATOM 802 N N . ARG A 1 101 ? -8.362 -3.165 22.847 1.00 93.06 101 ARG A N 1
ATOM 803 C CA . ARG A 1 101 ? -9.101 -4.022 21.904 1.00 93.06 101 ARG A CA 1
ATOM 804 C C . ARG A 1 101 ? -8.768 -5.497 22.102 1.00 93.06 101 ARG A C 1
ATOM 806 O O . ARG A 1 101 ? -9.680 -6.315 22.124 1.00 93.06 101 ARG A O 1
ATOM 813 N N . LEU A 1 102 ? -7.493 -5.829 22.318 1.00 94.06 102 LEU A N 1
ATOM 814 C CA . LEU A 1 102 ? -7.070 -7.199 22.620 1.00 94.06 102 LEU A CA 1
ATOM 815 C C . LEU A 1 102 ? -7.726 -7.729 23.907 1.00 94.06 102 LEU A C 1
ATOM 817 O O . LEU A 1 102 ? -8.065 -8.904 23.989 1.00 94.06 102 LEU A O 1
ATOM 821 N N . ALA A 1 103 ? -7.949 -6.852 24.889 1.00 96.25 103 ALA A N 1
ATOM 822 C CA . ALA A 1 103 ? -8.637 -7.170 26.138 1.00 96.25 103 ALA A CA 1
ATOM 823 C C . ALA A 1 103 ? -10.179 -7.091 26.057 1.00 96.25 103 ALA A C 1
ATOM 825 O O . ALA A 1 103 ? -10.837 -7.267 27.083 1.00 96.25 103 ALA A O 1
ATOM 826 N N . GLY A 1 104 ? -10.763 -6.789 24.888 1.00 92.69 104 GLY A N 1
ATOM 827 C CA . GLY A 1 104 ? -12.216 -6.669 24.697 1.00 92.69 104 GLY A CA 1
ATOM 828 C C . GLY A 1 104 ? -12.854 -5.431 25.342 1.00 92.69 104 GLY A C 1
ATOM 829 O O . GLY A 1 104 ? -14.020 -5.468 25.723 1.00 92.69 104 GLY A O 1
ATOM 830 N N . ARG A 1 105 ? -12.095 -4.344 25.520 1.00 84.81 105 ARG A N 1
ATOM 831 C CA . ARG A 1 105 ? -12.510 -3.127 26.250 1.00 84.81 105 ARG A CA 1
ATOM 832 C C . ARG A 1 105 ? -12.672 -1.887 25.356 1.00 84.81 105 ARG A C 1
ATOM 834 O O . ARG A 1 105 ? -12.542 -0.770 25.858 1.00 84.81 105 ARG A O 1
ATOM 841 N N . ALA A 1 106 ? -12.865 -2.059 24.047 1.00 77.44 106 ALA A N 1
ATOM 842 C CA . ALA A 1 106 ? -12.841 -0.978 23.053 1.00 77.44 106 ALA A CA 1
ATOM 843 C C . ALA A 1 106 ? -13.656 -1.286 21.788 1.00 77.44 106 ALA A C 1
ATOM 845 O O . ALA A 1 106 ? -14.013 -2.464 21.589 1.00 77.44 106 ALA A O 1
#

Foldseek 3Di:
DVVVLVVLLVQLPPPDLDDPPDPVVQAFPHVQQSQQLQAPDRACNDPVNGANPDRTHCVVRVVVVRGDPPRDPHDGDDPCVVVVDDCDDDDVSNVVVVVCVVVVND

pLDDT: mean 89.41, std 7.43, range [60.31, 97.75]

Secondary structure (DSSP, 8-state):
-HHHHHHHHHHHTSS-----HHHHTTTS--HHHHHHHTBTTTSTTSTTS-S---SS-THHHHHHT----SPP-S-BS-GGGTTT----SSHHHHHHHHHHHHTT--

Sequence (106 aa):
LVVVARLLQNLQHANLRLRFGRLGERMLVSPSFHRRHHAIGVGHEGAAHGCNFGVLFPWWDMLAGTADFTPGVEPTGIRDQLDGRDYGRGFWSQQWRALLRLAGRA

Radius of gyration: 16.01 Å; chains: 1; bounding box: 38×26×45 Å